Protein AF-A0A660WHY8-F1 (afdb_monomer_lite)

Secondary structure (DSSP, 8-state):
------HHHHHHHS-TTSHHHHHHHHHIIIIITTSHHHHHHHHHHHHHHHHHHHHHHH-HHHHHHHHHHHHHHHHHHHHHHTT-HHHHHHHHHHHHHHHHHHHH--

Foldseek 3Di:
DPPQAPLLLCLLVVDCPDPLRVLVVVLLVVPQVVDPNSVVVSVVCSVPCPVVSVVSNVDNVSSVVSCVVCVVVSVVSVCVVVVNPVCVVVVVVVVVVVVVVVVVVD

Structure (mmCIF, N/CA/C/O backbone):
data_AF-A0A660WHY8-F1
#
_entry.id   AF-A0A660WHY8-F1
#
loop_
_atom_site.group_PDB
_atom_site.id
_atom_site.type_symbol
_atom_site.label_atom_id
_atom_site.label_alt_id
_atom_site.label_comp_id
_atom_site.label_asym_id
_atom_site.label_entity_id
_atom_site.label_seq_id
_atom_site.pdbx_PDB_ins_code
_atom_site.Cartn_x
_atom_site.Cartn_y
_atom_site.Cartn_z
_atom_site.occupancy
_atom_site.B_iso_or_equiv
_atom_site.auth_seq_id
_atom_site.auth_comp_id
_atom_site.auth_asym_id
_atom_site.auth_atom_id
_atom_site.pdbx_PDB_model_num
ATOM 1 N N . GLY A 1 1 ? -10.609 -15.637 -10.598 1.00 32.09 1 GLY A N 1
ATOM 2 C CA . GLY A 1 1 ? -9.147 -15.461 -10.704 1.00 32.09 1 GLY A CA 1
ATOM 3 C C . GLY A 1 1 ? -8.676 -14.364 -9.767 1.00 32.09 1 GLY A C 1
ATOM 4 O O . GLY A 1 1 ? -8.887 -13.196 -10.058 1.00 32.09 1 GLY A O 1
ATOM 5 N N . GLY A 1 2 ? -8.091 -14.725 -8.623 1.00 36.88 2 GLY A N 1
ATOM 6 C CA . GLY A 1 2 ? -7.638 -13.796 -7.573 1.00 36.88 2 GLY A CA 1
ATOM 7 C C . GLY A 1 2 ? -6.259 -13.179 -7.833 1.00 36.88 2 GLY A C 1
ATOM 8 O O . GLY A 1 2 ? -5.422 -13.156 -6.942 1.00 36.88 2 GLY A O 1
ATOM 9 N N . GLY A 1 3 ? -6.011 -12.702 -9.055 1.00 43.88 3 GLY A N 1
ATOM 10 C CA . GLY A 1 3 ? -4.731 -12.128 -9.496 1.00 43.88 3 GLY A CA 1
ATOM 11 C C . GLY A 1 3 ? -4.654 -10.601 -9.392 1.00 43.88 3 GLY A C 1
ATOM 12 O O . GLY A 1 3 ? -4.002 -9.960 -10.208 1.00 43.88 3 GLY A O 1
ATOM 13 N N . GLY A 1 4 ? -5.363 -9.984 -8.444 1.00 51.16 4 GLY A N 1
ATOM 14 C CA . GLY A 1 4 ? -5.309 -8.534 -8.249 1.00 51.16 4 GLY A CA 1
ATOM 15 C C . GLY A 1 4 ? -4.003 -8.132 -7.564 1.00 51.16 4 GLY A C 1
ATOM 16 O O . GLY A 1 4 ? -3.861 -8.334 -6.357 1.00 51.16 4 GLY A O 1
ATOM 17 N N . GLY A 1 5 ? -3.026 -7.619 -8.310 1.00 62.91 5 GLY A N 1
ATOM 18 C CA . GLY A 1 5 ? -1.712 -7.228 -7.789 1.00 62.91 5 GLY A CA 1
ATOM 19 C C . GLY A 1 5 ? -1.645 -5.767 -7.341 1.00 62.91 5 GLY A C 1
ATOM 20 O O . GLY A 1 5 ? -2.355 -4.915 -7.858 1.00 62.91 5 GLY A O 1
ATOM 21 N N . CYS A 1 6 ? -0.745 -5.436 -6.412 1.00 76.56 6 CYS A N 1
ATOM 22 C CA . CYS A 1 6 ? -0.297 -4.053 -6.216 1.00 76.56 6 CYS A CA 1
ATOM 23 C C . CYS A 1 6 ? 0.705 -3.692 -7.329 1.00 76.56 6 CYS A C 1
ATOM 25 O O . CYS A 1 6 ? 1.899 -3.590 -7.061 1.00 76.56 6 CYS A O 1
ATOM 27 N N . PHE A 1 7 ? 0.233 -3.544 -8.571 1.00 80.38 7 PHE A N 1
ATOM 28 C CA . PHE A 1 7 ? 1.052 -3.380 -9.782 1.00 80.38 7 PHE A CA 1
ATOM 29 C C . PHE A 1 7 ? 2.130 -2.296 -9.662 1.00 80.38 7 PHE A C 1
ATOM 31 O O . PHE A 1 7 ? 3.298 -2.567 -9.919 1.00 80.38 7 PHE A O 1
ATOM 38 N N . ILE A 1 8 ? 1.764 -1.102 -9.186 1.00 83.00 8 ILE A N 1
ATOM 39 C CA . ILE A 1 8 ? 2.707 0.014 -8.976 1.00 83.00 8 ILE A CA 1
ATOM 40 C C . ILE A 1 8 ? 3.773 -0.350 -7.930 1.00 83.00 8 ILE A C 1
ATOM 42 O O . ILE A 1 8 ? 4.960 -0.109 -8.137 1.00 83.00 8 ILE A O 1
ATOM 46 N N . ALA A 1 9 ? 3.375 -0.979 -6.819 1.00 83.19 9 ALA A N 1
ATOM 47 C CA . ALA A 1 9 ? 4.315 -1.369 -5.771 1.00 83.19 9 ALA A CA 1
ATOM 48 C C . ALA A 1 9 ? 5.243 -2.501 -6.242 1.00 83.19 9 ALA A C 1
ATOM 50 O O . ALA A 1 9 ? 6.443 -2.463 -5.995 1.00 83.19 9 ALA A O 1
ATOM 51 N N . THR A 1 10 ? 4.724 -3.490 -6.972 1.00 85.56 10 THR A N 1
ATOM 52 C CA . THR A 1 10 ? 5.543 -4.557 -7.558 1.00 85.56 10 THR A CA 1
ATOM 53 C C . THR A 1 10 ? 6.507 -4.009 -8.611 1.00 85.56 10 THR A C 1
ATOM 55 O O . THR A 1 10 ? 7.667 -4.409 -8.615 1.00 85.56 10 THR A O 1
ATOM 58 N N . ALA A 1 11 ? 6.085 -3.047 -9.437 1.00 84.12 11 ALA A N 1
ATOM 59 C CA . ALA A 1 11 ? 6.963 -2.382 -10.399 1.00 84.12 11 ALA A CA 1
ATOM 60 C C . ALA A 1 11 ? 8.099 -1.596 -9.717 1.00 84.12 11 ALA A C 1
ATOM 62 O O . ALA A 1 11 ? 9.238 -1.637 -10.178 1.00 84.12 11 ALA A O 1
ATOM 63 N N . ALA A 1 12 ? 7.814 -0.929 -8.593 1.00 84.75 12 ALA A N 1
ATOM 64 C CA . ALA A 1 12 ? 8.798 -0.135 -7.858 1.00 84.75 12 ALA A CA 1
ATOM 65 C C . ALA A 1 12 ? 9.770 -0.979 -7.012 1.00 84.75 12 ALA A C 1
ATOM 67 O O . ALA A 1 12 ? 10.963 -0.674 -6.945 1.00 84.75 12 ALA A O 1
ATOM 68 N N . TYR A 1 13 ? 9.286 -2.033 -6.349 1.00 83.19 13 TYR A N 1
ATOM 69 C CA . TYR A 1 13 ? 10.078 -2.858 -5.421 1.00 83.19 13 TYR A CA 1
ATOM 70 C C . TYR A 1 13 ? 10.598 -4.168 -6.037 1.00 83.19 13 TYR A C 1
ATOM 72 O O . TYR A 1 13 ? 11.347 -4.897 -5.389 1.00 83.19 13 TYR A O 1
ATOM 80 N N . GLY A 1 14 ? 10.215 -4.475 -7.278 1.00 74.31 14 GLY A N 1
ATOM 81 C CA . GLY A 1 14 ? 10.761 -5.571 -8.083 1.00 74.31 14 GLY A CA 1
ATOM 82 C C . GLY A 1 14 ? 10.242 -6.970 -7.742 1.00 74.31 14 GLY A C 1
ATOM 83 O O . GLY A 1 14 ? 10.356 -7.867 -8.568 1.00 74.31 14 GLY A O 1
ATOM 84 N N . SER A 1 15 ? 9.637 -7.181 -6.568 1.00 74.00 15 SER A N 1
ATOM 85 C CA . SER A 1 15 ? 9.059 -8.477 -6.199 1.00 74.00 15 SER A CA 1
ATOM 86 C C . SER A 1 15 ? 7.758 -8.338 -5.417 1.00 74.00 15 SER A C 1
ATOM 88 O O . SER A 1 15 ? 7.594 -7.475 -4.554 1.00 74.00 15 SER A O 1
ATOM 90 N N . TYR A 1 16 ? 6.823 -9.239 -5.713 1.00 66.06 16 TYR A N 1
ATOM 91 C CA . TYR A 1 16 ? 5.533 -9.361 -5.038 1.00 66.06 16 TYR A CA 1
ATOM 92 C C 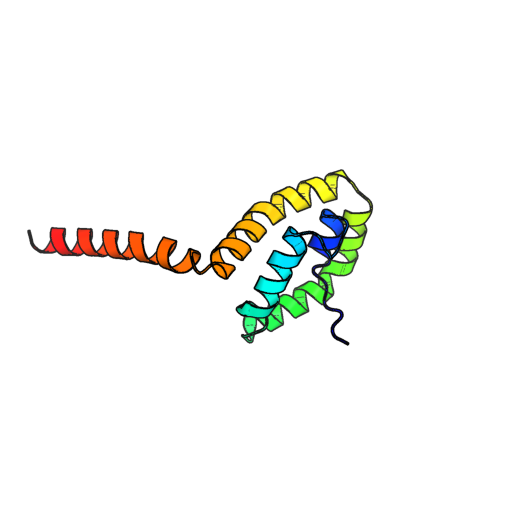. TYR A 1 16 ? 5.657 -9.778 -3.563 1.00 66.06 16 TYR A C 1
ATOM 94 O O . TYR A 1 16 ? 4.779 -9.478 -2.753 1.00 66.06 16 TYR A O 1
ATOM 102 N N . GLN A 1 17 ? 6.750 -10.462 -3.215 1.00 63.44 17 GLN A N 1
ATOM 103 C CA . GLN A 1 17 ? 7.017 -10.958 -1.863 1.00 63.44 17 GLN A CA 1
ATOM 104 C C . GLN A 1 17 ? 7.701 -9.922 -0.966 1.00 63.44 17 GLN A C 1
ATOM 106 O O . GLN A 1 17 ? 7.895 -10.166 0.225 1.00 63.44 17 GLN A O 1
ATOM 111 N N . GLN A 1 18 ? 8.039 -8.751 -1.508 1.00 81.31 18 GLN A N 1
ATOM 112 C CA . GLN A 1 18 ? 8.654 -7.688 -0.727 1.00 81.31 18 GLN A CA 1
ATOM 113 C C . GLN A 1 18 ? 7.750 -7.269 0.433 1.00 81.31 18 GLN A C 1
ATOM 115 O O . GLN A 1 18 ? 6.539 -7.087 0.269 1.00 81.31 18 GLN A O 1
ATOM 120 N N . LYS A 1 19 ? 8.355 -7.058 1.608 1.00 83.81 19 LYS A N 1
ATOM 121 C CA . LYS A 1 19 ? 7.656 -6.717 2.860 1.00 83.81 19 LYS A CA 1
ATOM 122 C C . LYS A 1 19 ? 6.665 -5.563 2.675 1.00 83.81 19 LYS A C 1
ATOM 124 O O . LYS A 1 19 ? 5.542 -5.629 3.163 1.00 83.81 19 LYS A O 1
ATOM 129 N N . TYR A 1 20 ? 7.061 -4.538 1.926 1.00 85.75 20 TYR A N 1
ATOM 130 C CA . TYR A 1 20 ? 6.230 -3.370 1.640 1.00 85.75 20 TYR A CA 1
ATOM 131 C C . TYR A 1 20 ? 5.019 -3.685 0.759 1.00 85.75 20 TYR A C 1
ATOM 133 O O . TYR A 1 20 ? 3.916 -3.216 1.032 1.00 85.75 20 TYR A O 1
ATOM 141 N N . VAL A 1 21 ? 5.193 -4.539 -0.251 1.00 86.06 21 VAL A N 1
ATOM 142 C CA . VAL A 1 21 ? 4.089 -4.999 -1.101 1.00 86.06 21 VAL A CA 1
ATOM 143 C C . VAL A 1 21 ? 3.104 -5.825 -0.274 1.00 86.06 21 VAL A C 1
ATOM 145 O O . VAL A 1 21 ? 1.895 -5.654 -0.415 1.00 86.06 21 VAL A O 1
ATOM 148 N N . ARG A 1 22 ? 3.596 -6.666 0.645 1.00 86.94 22 ARG A N 1
ATOM 149 C CA . ARG A 1 22 ? 2.743 -7.436 1.562 1.00 86.94 22 ARG A CA 1
ATOM 150 C C . ARG A 1 22 ?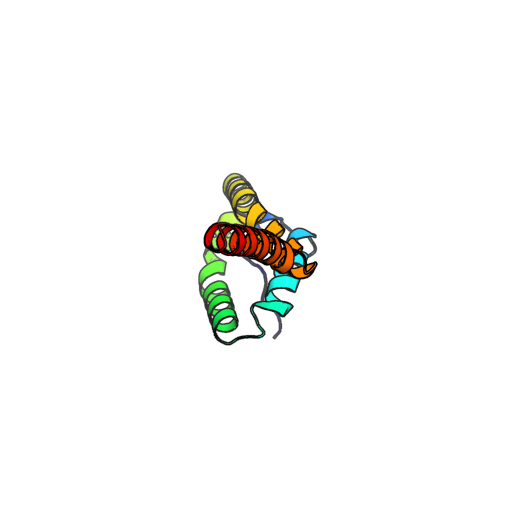 1.907 -6.536 2.478 1.00 86.94 22 ARG A C 1
ATOM 152 O O . ARG A 1 22 ? 0.705 -6.751 2.571 1.00 86.94 22 ARG A O 1
ATOM 159 N N . ILE A 1 23 ? 2.505 -5.499 3.073 1.00 87.94 23 ILE A N 1
ATOM 160 C CA . ILE A 1 23 ? 1.788 -4.520 3.914 1.00 87.94 23 ILE A CA 1
ATOM 161 C C . ILE A 1 23 ? 0.635 -3.868 3.138 1.00 87.94 23 ILE A C 1
ATOM 163 O O . ILE A 1 23 ? -0.496 -3.835 3.615 1.00 87.94 23 ILE A O 1
ATOM 167 N N . LEU A 1 24 ? 0.894 -3.390 1.918 1.00 88.38 24 LEU A N 1
ATOM 168 C CA . LEU A 1 24 ? -0.137 -2.744 1.098 1.00 88.38 24 LEU A CA 1
ATOM 169 C C . LEU A 1 24 ? -1.260 -3.711 0.696 1.00 88.38 24 LEU A C 1
ATOM 171 O O . LEU A 1 24 ? -2.424 -3.316 0.641 1.00 88.38 24 LEU A O 1
ATOM 175 N N . ARG A 1 25 ? -0.929 -4.983 0.448 1.00 88.19 25 ARG A N 1
ATOM 176 C CA . ARG A 1 25 ? -1.919 -6.030 0.155 1.00 88.19 25 ARG A CA 1
ATOM 177 C C . ARG A 1 25 ? -2.807 -6.323 1.356 1.00 88.19 25 ARG A C 1
ATOM 179 O O . ARG A 1 25 ? -4.022 -6.323 1.213 1.00 88.19 25 ARG A O 1
ATOM 186 N N . GLU A 1 26 ? -2.217 -6.518 2.531 1.00 88.69 26 GLU A N 1
ATOM 187 C CA . GLU A 1 26 ? -2.980 -6.750 3.760 1.00 88.69 26 GLU A CA 1
ATOM 188 C C . GLU A 1 26 ? -3.894 -5.563 4.080 1.00 88.69 26 GLU A C 1
ATOM 190 O O . GLU A 1 26 ? -5.056 -5.757 4.433 1.00 88.69 26 GLU A O 1
ATOM 195 N N . PHE A 1 27 ? -3.405 -4.333 3.894 1.00 89.56 27 PHE A N 1
ATOM 196 C CA . PHE A 1 27 ? -4.214 -3.127 4.049 1.00 89.56 27 PHE A CA 1
ATOM 197 C C . PHE A 1 27 ? -5.386 -3.094 3.061 1.00 89.56 27 PHE A C 1
ATOM 199 O O . PHE A 1 27 ? -6.530 -2.861 3.454 1.00 89.56 27 PHE A O 1
ATOM 206 N N . ARG A 1 28 ? -5.129 -3.390 1.781 1.00 89.62 28 ARG A N 1
ATOM 207 C CA . ARG A 1 28 ? -6.177 -3.492 0.759 1.00 89.62 28 ARG A CA 1
ATOM 208 C C . ARG A 1 28 ? -7.236 -4.519 1.152 1.00 89.62 28 ARG A C 1
ATOM 210 O O . ARG A 1 28 ? -8.425 -4.223 1.067 1.00 89.62 28 ARG A O 1
ATOM 217 N N . ASP A 1 29 ? -6.810 -5.700 1.575 1.00 88.75 29 ASP A N 1
ATOM 218 C CA . ASP A 1 29 ? -7.712 -6.817 1.840 1.00 88.75 29 ASP A CA 1
ATOM 219 C C . ASP A 1 29 ? -8.552 -6.577 3.105 1.00 88.75 29 ASP A C 1
ATOM 221 O O . ASP A 1 29 ? -9.754 -6.832 3.093 1.00 88.75 29 ASP A O 1
ATOM 225 N N . LYS A 1 30 ? -7.962 -5.999 4.161 1.00 87.75 30 LYS A N 1
ATOM 226 C CA . LYS A 1 30 ? -8.656 -5.729 5.431 1.00 87.75 30 LYS A CA 1
ATOM 227 C C . LYS A 1 30 ? -9.485 -4.441 5.444 1.00 87.75 30 LYS A C 1
ATOM 229 O O . LYS A 1 30 ? -10.490 -4.391 6.147 1.00 87.75 30 LYS A O 1
ATOM 234 N N . TYR A 1 31 ? -9.098 -3.411 4.689 1.00 86.06 31 TYR A N 1
ATOM 235 C CA . TYR A 1 31 ? -9.736 -2.088 4.774 1.00 86.06 31 TYR A CA 1
ATOM 236 C C . TYR A 1 31 ? -10.365 -1.601 3.472 1.00 86.06 31 TYR A C 1
ATOM 238 O O . TYR A 1 31 ? -11.403 -0.948 3.518 1.00 86.06 31 TYR A O 1
ATOM 246 N N . LEU A 1 32 ? -9.777 -1.886 2.307 1.00 86.50 32 LEU A N 1
ATOM 247 C CA . LEU A 1 32 ? -10.316 -1.377 1.040 1.00 86.50 32 LEU A CA 1
ATOM 248 C C . LEU A 1 32 ? -11.391 -2.305 0.466 1.00 86.50 32 LEU A C 1
ATOM 250 O O . LEU A 1 32 ? -12.423 -1.838 -0.007 1.00 86.50 32 LEU A O 1
ATOM 254 N N . LEU A 1 33 ? -11.200 -3.622 0.518 1.00 87.94 33 LEU A N 1
ATOM 255 C CA . LEU A 1 33 ? -12.152 -4.562 -0.084 1.00 87.94 33 LEU A CA 1
ATOM 256 C C . LEU A 1 33 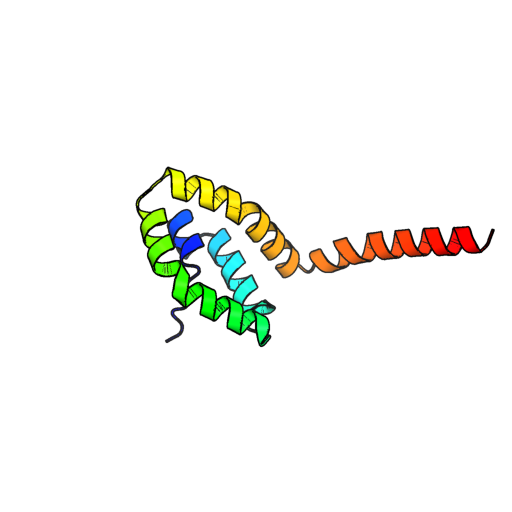? -13.418 -4.794 0.755 1.00 87.94 33 LEU A C 1
ATOM 258 O O . LEU A 1 33 ? -14.422 -5.285 0.227 1.00 87.94 33 LEU A O 1
ATOM 262 N N . THR A 1 34 ? -13.424 -4.374 2.019 1.00 89.62 34 THR A N 1
ATOM 263 C CA . THR A 1 34 ? -14.551 -4.567 2.944 1.00 89.62 34 THR A CA 1
ATOM 264 C C . THR A 1 34 ? -15.730 -3.633 2.662 1.00 89.62 34 THR A C 1
ATOM 266 O O . THR A 1 34 ? -16.879 -4.010 2.881 1.00 89.62 34 THR A O 1
ATOM 269 N N . ASN A 1 35 ? -15.502 -2.461 2.061 1.00 89.69 35 ASN A N 1
ATOM 270 C CA . ASN A 1 35 ? -16.549 -1.467 1.792 1.00 89.69 35 ASN A CA 1
ATOM 271 C C . ASN A 1 35 ? -16.699 -1.128 0.296 1.00 89.69 35 ASN A C 1
ATOM 273 O O . ASN A 1 35 ? -15.819 -1.381 -0.527 1.00 89.69 35 ASN A O 1
ATOM 277 N N . ARG A 1 36 ? -17.862 -0.577 -0.085 1.00 87.62 36 ARG A N 1
ATOM 278 C CA . ARG A 1 36 ? -18.207 -0.301 -1.496 1.00 87.62 36 ARG A CA 1
ATOM 279 C C . ARG A 1 36 ? -17.247 0.698 -2.151 1.00 87.62 36 ARG A C 1
ATOM 281 O O . ARG A 1 36 ? -16.868 0.492 -3.304 1.00 87.62 36 ARG A O 1
ATOM 288 N N . ILE A 1 37 ? -16.849 1.731 -1.409 1.00 89.12 37 ILE A N 1
ATOM 289 C CA . ILE A 1 37 ? -15.963 2.802 -1.882 1.00 89.12 37 ILE A CA 1
ATOM 290 C C . ILE A 1 37 ? -14.563 2.245 -2.146 1.00 89.12 37 ILE A C 1
ATOM 292 O O . ILE A 1 37 ? -14.040 2.384 -3.249 1.00 89.12 37 ILE A O 1
ATOM 296 N N . GLY A 1 38 ? -13.986 1.529 -1.184 1.00 87.44 38 GLY A N 1
ATOM 297 C CA . GLY A 1 38 ? -12.668 0.925 -1.328 1.00 87.44 38 GLY A CA 1
ATOM 298 C C . GLY A 1 38 ? -12.626 -0.122 -2.445 1.00 87.44 38 GLY A C 1
ATOM 299 O O . GLY A 1 38 ? -11.677 -0.142 -3.227 1.00 87.44 38 GLY A O 1
ATOM 300 N N . ARG A 1 39 ? -13.693 -0.912 -2.642 1.00 88.88 39 ARG A N 1
ATOM 301 C CA . ARG A 1 39 ? -13.802 -1.798 -3.815 1.00 88.88 39 ARG A CA 1
ATOM 302 C C . ARG A 1 39 ? -13.817 -1.025 -5.134 1.00 88.88 39 ARG A C 1
ATOM 304 O O . ARG A 1 39 ? -13.198 -1.476 -6.096 1.00 88.88 39 ARG A O 1
ATOM 311 N N . ALA A 1 40 ? -14.515 0.110 -5.207 1.00 89.88 40 ALA A N 1
ATOM 312 C CA . ALA A 1 40 ? -14.514 0.958 -6.399 1.00 89.88 40 ALA A CA 1
ATOM 313 C C . ALA A 1 40 ? -13.120 1.537 -6.679 1.00 89.88 40 ALA A C 1
ATOM 315 O O . ALA A 1 40 ? -12.647 1.444 -7.811 1.00 89.88 40 ALA A O 1
ATOM 316 N N . PHE A 1 41 ? -12.431 2.019 -5.642 1.00 88.81 41 PHE A N 1
ATOM 317 C CA . PHE A 1 41 ? -11.047 2.479 -5.733 1.00 88.81 41 PHE A CA 1
ATOM 318 C C . PHE A 1 41 ? -10.104 1.381 -6.246 1.00 88.81 41 PHE A C 1
ATOM 320 O O . PHE A 1 41 ? -9.365 1.603 -7.202 1.00 88.81 41 PHE A O 1
ATOM 327 N N . VAL A 1 42 ? -10.169 0.168 -5.685 1.00 88.44 42 VAL A N 1
ATOM 328 C CA . VAL A 1 42 ? -9.323 -0.958 -6.125 1.00 88.44 42 VAL A CA 1
ATOM 329 C C . VAL A 1 42 ? -9.602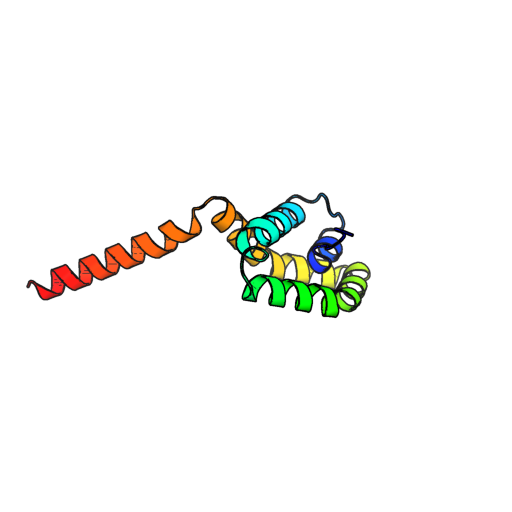 -1.333 -7.584 1.00 88.44 42 VAL A C 1
ATOM 331 O O . VAL A 1 42 ? -8.667 -1.595 -8.339 1.00 88.44 42 VAL A O 1
ATOM 334 N N . ARG A 1 43 ? -10.869 -1.315 -8.020 1.00 88.81 43 ARG A N 1
ATOM 335 C CA . ARG A 1 43 ? -11.219 -1.554 -9.431 1.00 88.81 43 ARG A CA 1
ATOM 336 C C . ARG A 1 43 ? -10.654 -0.479 -10.355 1.00 88.81 43 ARG A C 1
ATOM 338 O O . ARG A 1 43 ? -10.089 -0.818 -11.392 1.00 88.81 43 ARG A O 1
ATOM 345 N N . PHE A 1 44 ? -10.792 0.794 -9.985 1.00 89.19 44 PHE A N 1
ATOM 346 C CA . PHE A 1 44 ? -10.202 1.903 -10.734 1.00 89.19 44 PHE A CA 1
ATOM 347 C C . PHE A 1 44 ? -8.682 1.737 -10.837 1.00 89.19 44 PHE A C 1
ATOM 349 O O . PHE A 1 44 ? -8.130 1.814 -11.935 1.00 89.19 44 PHE A O 1
ATOM 356 N N . TYR A 1 45 ? -8.028 1.415 -9.720 1.00 88.31 45 TYR A N 1
ATOM 357 C CA . TYR A 1 45 ? -6.597 1.156 -9.658 1.00 88.31 45 TYR A CA 1
ATOM 358 C C . TYR A 1 45 ? -6.175 0.032 -10.615 1.00 88.31 45 TYR A C 1
ATOM 360 O O . TYR A 1 45 ? -5.271 0.234 -11.421 1.00 88.31 45 TYR A O 1
ATOM 368 N N . TYR A 1 46 ? -6.843 -1.124 -10.613 1.00 86.38 46 TYR A N 1
ATOM 369 C CA . TYR A 1 46 ? -6.497 -2.224 -11.528 1.00 86.38 46 TYR A CA 1
ATOM 370 C C . TYR A 1 46 ? -6.740 -1.910 -12.999 1.00 86.38 46 TYR A C 1
ATOM 372 O O . TYR A 1 46 ? -6.039 -2.450 -13.846 1.00 86.38 46 TYR A O 1
ATOM 380 N N . ARG A 1 47 ? -7.704 -1.043 -13.313 1.00 87.69 47 ARG A N 1
ATOM 381 C CA . ARG A 1 47 ? -7.986 -0.668 -14.699 1.00 87.69 47 ARG A CA 1
ATOM 382 C C . ARG A 1 47 ? -6.932 0.282 -15.275 1.00 87.69 47 ARG A C 1
ATOM 384 O O . ARG A 1 47 ? -6.592 0.147 -16.442 1.00 87.69 47 ARG A O 1
ATOM 391 N N . HIS A 1 48 ? -6.413 1.213 -14.474 1.00 86.50 48 HIS A N 1
ATOM 392 C CA . HIS A 1 48 ? -5.563 2.304 -14.977 1.00 86.50 48 HIS A CA 1
ATOM 393 C C . HIS A 1 48 ? -4.079 2.161 -14.624 1.00 86.50 48 HIS A C 1
ATOM 395 O O . HIS A 1 48 ? -3.233 2.763 -15.277 1.00 86.50 48 HIS A O 1
ATOM 401 N N . SER A 1 49 ? -3.733 1.369 -13.605 1.00 86.00 49 SER A N 1
ATOM 402 C CA . SER A 1 49 ? -2.334 1.195 -13.198 1.00 86.00 49 SER A CA 1
ATOM 403 C C . SER A 1 49 ? -1.451 0.319 -14.103 1.00 86.00 49 SER A C 1
ATOM 405 O O . SER A 1 49 ? -0.244 0.561 -14.058 1.00 86.00 49 SER A O 1
ATOM 407 N N . PRO A 1 50 ? -1.935 -0.654 -14.914 1.00 87.50 50 PRO A N 1
ATOM 408 C CA . PRO A 1 50 ? -1.037 -1.534 -15.672 1.00 87.50 50 PRO A CA 1
ATOM 409 C C . PRO A 1 50 ? -0.079 -0.811 -16.639 1.00 87.50 50 PRO A C 1
ATOM 411 O O . PRO A 1 50 ? 1.120 -1.084 -16.564 1.00 87.50 50 PRO A O 1
ATOM 414 N N . PRO A 1 51 ? -0.522 0.155 -17.475 1.00 87.31 51 PRO A N 1
ATOM 415 C CA . PRO A 1 51 ? 0.390 0.885 -18.363 1.00 87.31 51 PRO A CA 1
ATOM 416 C C . PRO A 1 51 ? 1.447 1.683 -17.588 1.00 87.31 51 PRO A C 1
ATOM 418 O O . PRO A 1 51 ? 2.622 1.705 -17.954 1.00 87.31 51 PRO A O 1
ATOM 421 N N . LEU A 1 52 ? 1.040 2.294 -16.471 1.00 85.25 52 LEU A N 1
ATOM 422 C CA . LEU A 1 52 ? 1.937 3.055 -15.604 1.00 85.25 52 LEU A CA 1
ATOM 423 C C . LEU A 1 52 ? 2.965 2.144 -14.914 1.00 85.25 52 LEU A C 1
ATOM 425 O O . LEU A 1 52 ? 4.136 2.500 -14.798 1.00 85.25 52 LEU A O 1
ATOM 429 N N . ALA A 1 53 ? 2.547 0.955 -14.479 1.00 88.31 53 ALA A N 1
ATOM 430 C CA . ALA A 1 53 ? 3.429 -0.027 -13.861 1.00 88.31 53 ALA A CA 1
ATOM 431 C C . ALA A 1 53 ? 4.502 -0.525 -14.842 1.00 88.31 53 ALA A C 1
ATOM 433 O O . ALA A 1 53 ? 5.665 -0.642 -14.457 1.00 88.31 53 ALA A O 1
ATOM 434 N N . GLU A 1 54 ? 4.145 -0.751 -16.108 1.00 88.31 54 GLU A N 1
ATOM 435 C CA . GLU A 1 54 ? 5.109 -1.113 -17.154 1.00 88.31 54 GLU A CA 1
ATOM 436 C C . GLU A 1 54 ? 6.136 -0.003 -17.410 1.00 88.31 54 GLU A C 1
ATOM 438 O O . GLU A 1 54 ? 7.329 -0.285 -17.540 1.00 88.31 54 GLU A O 1
ATOM 443 N N . PHE A 1 55 ? 5.716 1.266 -17.403 1.00 89.81 55 PHE A N 1
ATOM 444 C CA . PHE A 1 55 ? 6.644 2.395 -17.505 1.00 89.81 55 PHE A CA 1
ATOM 445 C C . PHE A 1 55 ? 7.632 2.438 -16.328 1.00 89.81 55 PHE A C 1
ATOM 447 O O . PHE A 1 55 ? 8.844 2.524 -16.539 1.00 89.81 55 PHE A O 1
ATOM 454 N N . ILE A 1 56 ? 7.129 2.316 -15.093 1.00 89.56 56 ILE A N 1
ATOM 455 C CA . ILE A 1 56 ? 7.951 2.325 -13.871 1.00 89.56 56 ILE A CA 1
ATOM 456 C C . ILE A 1 56 ? 8.945 1.160 -13.878 1.00 89.56 56 ILE A C 1
ATOM 458 O O . ILE A 1 56 ? 10.108 1.332 -13.525 1.00 89.56 56 ILE A O 1
ATOM 462 N N . LYS A 1 57 ? 8.522 -0.028 -14.318 1.00 88.44 57 LYS A N 1
ATOM 463 C CA . LYS A 1 57 ? 9.367 -1.229 -14.346 1.00 88.44 57 LYS A CA 1
ATOM 464 C C . LYS A 1 57 ? 10.623 -1.051 -15.210 1.00 88.44 57 LYS A C 1
ATOM 466 O O . LYS A 1 57 ? 11.663 -1.620 -14.873 1.00 88.44 57 LYS A O 1
ATOM 471 N N . LYS A 1 58 ? 10.534 -0.256 -16.281 1.00 91.00 58 LYS A N 1
ATOM 472 C CA . LYS A 1 58 ? 11.623 -0.013 -17.241 1.00 91.00 58 LYS A CA 1
ATOM 473 C C . LYS A 1 58 ? 12.586 1.111 -16.832 1.00 91.00 58 LYS A C 1
ATOM 475 O O . LYS A 1 58 ? 13.687 1.154 -17.364 1.00 91.00 58 LYS A O 1
ATOM 480 N N . HIS A 1 59 ? 12.211 1.988 -15.895 1.00 91.81 59 HIS A N 1
ATOM 481 C CA . HIS A 1 59 ? 12.994 3.184 -15.554 1.00 91.81 59 HIS A CA 1
ATOM 482 C C . HIS A 1 59 ? 13.380 3.222 -14.070 1.00 91.81 59 HIS A C 1
ATOM 484 O O . HIS A 1 59 ? 12.523 3.370 -13.199 1.00 91.81 59 HIS A O 1
ATOM 490 N N . GLU A 1 60 ? 14.680 3.174 -13.766 1.00 89.38 60 GLU A N 1
ATOM 491 C CA . GLU A 1 60 ? 15.183 3.178 -12.380 1.00 89.38 60 GLU A CA 1
ATOM 492 C C . GLU A 1 60 ? 14.816 4.453 -11.604 1.00 89.38 60 GLU A C 1
ATOM 494 O O . GLU A 1 60 ? 14.399 4.381 -10.447 1.00 89.38 60 GLU A O 1
ATOM 499 N N . VAL A 1 61 ? 14.863 5.621 -12.255 1.00 91.50 61 VAL A N 1
ATOM 500 C CA . VAL A 1 61 ? 14.445 6.895 -11.643 1.00 91.50 61 VAL A CA 1
ATOM 501 C C . VAL A 1 61 ? 12.962 6.859 -11.261 1.00 91.50 61 VAL A C 1
ATOM 503 O O . VAL A 1 61 ? 12.592 7.241 -10.151 1.00 91.50 61 VAL A O 1
ATOM 506 N N . ALA A 1 62 ? 12.105 6.326 -12.136 1.00 89.69 62 ALA A N 1
ATOM 507 C CA . ALA A 1 62 ? 10.680 6.190 -11.854 1.00 89.69 62 ALA A CA 1
ATOM 508 C C . ALA A 1 62 ? 10.421 5.228 -10.684 1.00 89.69 62 ALA A C 1
ATOM 510 O O . ALA A 1 62 ? 9.564 5.511 -9.843 1.00 89.69 62 ALA A O 1
ATOM 511 N N . LYS A 1 63 ? 11.181 4.126 -10.569 1.00 91.00 63 LYS A N 1
ATOM 512 C CA . LYS A 1 63 ? 11.123 3.238 -9.393 1.00 91.00 63 LYS A CA 1
ATOM 513 C C . LYS A 1 63 ? 11.481 3.991 -8.122 1.00 91.00 63 LYS A C 1
ATOM 515 O O . LYS A 1 63 ? 10.753 3.876 -7.141 1.00 91.00 63 LYS A O 1
ATOM 520 N N . TYR A 1 64 ? 12.563 4.768 -8.135 1.00 90.38 64 TYR A N 1
ATOM 521 C CA . TYR A 1 64 ? 13.008 5.531 -6.970 1.00 90.38 64 TYR A CA 1
ATOM 522 C C . TYR A 1 64 ? 11.958 6.551 -6.512 1.00 90.38 64 TYR A C 1
ATOM 524 O O . TYR A 1 64 ? 11.547 6.528 -5.352 1.00 90.38 64 TYR A O 1
ATOM 532 N N . ILE A 1 65 ? 11.434 7.360 -7.438 1.00 91.31 65 ILE A N 1
ATOM 533 C CA . ILE A 1 65 ? 10.352 8.316 -7.157 1.00 91.31 65 ILE A CA 1
ATOM 534 C C . ILE A 1 65 ? 9.127 7.584 -6.599 1.00 91.31 65 ILE A C 1
ATOM 536 O O . ILE A 1 65 ? 8.568 7.980 -5.579 1.00 91.31 65 ILE A O 1
ATOM 540 N N . THR A 1 66 ? 8.744 6.464 -7.214 1.00 90.88 66 THR A N 1
ATOM 541 C CA . THR A 1 66 ? 7.599 5.669 -6.755 1.00 90.88 66 THR A CA 1
ATOM 542 C C . THR A 1 66 ? 7.814 5.122 -5.342 1.00 90.88 66 THR A C 1
ATOM 544 O O . THR A 1 66 ? 6.880 5.124 -4.545 1.00 90.88 66 THR A O 1
ATOM 547 N N . ARG A 1 67 ? 9.032 4.691 -4.983 1.00 91.19 67 ARG A N 1
ATOM 548 C CA . ARG A 1 67 ? 9.361 4.252 -3.614 1.00 91.19 67 ARG A CA 1
ATOM 549 C C . ARG A 1 67 ? 9.218 5.388 -2.605 1.00 91.19 67 ARG A C 1
ATOM 551 O O . ARG A 1 67 ? 8.673 5.153 -1.529 1.00 91.19 67 ARG A O 1
ATOM 558 N N . ILE A 1 68 ? 9.659 6.598 -2.951 1.00 91.06 68 ILE A N 1
ATOM 559 C CA . ILE A 1 68 ? 9.489 7.781 -2.097 1.00 91.06 68 ILE A CA 1
ATOM 560 C C . ILE A 1 68 ? 7.999 8.061 -1.895 1.00 91.06 68 ILE A C 1
ATOM 562 O O . ILE A 1 68 ? 7.550 8.142 -0.753 1.00 91.06 68 ILE A O 1
ATOM 566 N N . LEU A 1 69 ? 7.219 8.115 -2.978 1.00 89.25 69 LEU A N 1
ATOM 567 C CA . LEU A 1 69 ? 5.781 8.398 -2.921 1.00 89.25 69 LEU A CA 1
ATOM 568 C C . LEU A 1 69 ? 4.990 7.317 -2.170 1.00 89.25 69 LEU A C 1
ATOM 570 O O . LEU A 1 69 ? 4.036 7.627 -1.459 1.00 89.25 69 LEU A O 1
ATOM 574 N N . LEU A 1 70 ? 5.386 6.047 -2.291 1.00 89.69 70 LEU A N 1
ATOM 575 C CA . LEU A 1 70 ? 4.746 4.944 -1.573 1.00 89.69 70 LEU A CA 1
ATOM 576 C C . LEU A 1 70 ? 5.165 4.859 -0.104 1.00 89.69 70 LEU A C 1
ATOM 578 O O . LEU A 1 70 ? 4.415 4.290 0.685 1.00 89.69 70 LEU A O 1
ATOM 582 N N . SER A 1 71 ? 6.316 5.407 0.292 1.00 89.50 71 SER A N 1
ATOM 583 C CA . SER A 1 71 ? 6.817 5.288 1.666 1.00 89.50 71 SER A CA 1
ATOM 584 C C . SER A 1 71 ? 5.852 5.818 2.747 1.00 89.50 71 SER A C 1
ATOM 586 O O . SER A 1 71 ? 5.572 5.049 3.675 1.00 89.50 71 SER A O 1
ATOM 588 N N . PRO A 1 72 ? 5.239 7.022 2.641 1.00 89.88 72 PRO A N 1
ATOM 589 C CA . PRO A 1 72 ? 4.254 7.462 3.630 1.00 89.88 72 PRO A CA 1
ATOM 590 C C . PRO A 1 72 ? 2.992 6.592 3.607 1.00 89.88 72 PRO A C 1
ATOM 592 O O . PRO A 1 72 ? 2.429 6.288 4.657 1.00 89.88 72 PRO A O 1
ATOM 595 N N . VAL A 1 73 ? 2.568 6.121 2.429 1.00 89.06 73 VAL A N 1
ATOM 596 C CA . VAL A 1 73 ? 1.384 5.258 2.285 1.00 89.06 73 VAL A CA 1
ATOM 597 C C . VAL A 1 73 ? 1.609 3.906 2.960 1.00 89.06 73 VAL A C 1
ATOM 599 O O . VAL A 1 73 ? 0.732 3.413 3.664 1.00 89.06 73 VAL A O 1
ATOM 602 N N . ILE A 1 74 ? 2.795 3.318 2.793 1.00 89.94 74 ILE A N 1
ATOM 603 C CA . ILE A 1 74 ? 3.197 2.073 3.454 1.00 89.94 74 ILE A CA 1
ATOM 604 C C . ILE A 1 74 ? 3.224 2.258 4.971 1.00 89.94 74 ILE A C 1
ATOM 606 O O . ILE A 1 74 ? 2.760 1.376 5.692 1.00 89.94 74 ILE A O 1
ATOM 610 N N . LEU A 1 75 ? 3.743 3.387 5.460 1.00 89.94 75 LEU A N 1
ATOM 611 C CA . LEU A 1 75 ? 3.771 3.688 6.889 1.00 89.94 75 LEU A CA 1
ATOM 612 C C . LEU A 1 75 ? 2.352 3.778 7.465 1.00 89.94 75 LEU A C 1
ATOM 614 O O . LEU A 1 75 ? 2.057 3.129 8.466 1.00 89.94 75 LEU A O 1
ATOM 618 N N . ILE A 1 76 ? 1.452 4.512 6.806 1.00 88.25 76 ILE A N 1
ATOM 619 C CA . ILE A 1 76 ? 0.043 4.629 7.212 1.00 88.25 76 ILE A CA 1
ATOM 620 C C . ILE A 1 76 ? -0.652 3.261 7.165 1.00 88.25 76 ILE A C 1
ATOM 622 O O . ILE A 1 76 ? -1.345 2.881 8.111 1.00 88.25 76 ILE A O 1
ATOM 626 N N . ALA A 1 77 ? -0.440 2.487 6.099 1.00 88.62 77 ALA A N 1
ATOM 627 C CA . ALA A 1 77 ? -0.963 1.128 5.965 1.00 88.62 77 ALA A CA 1
ATOM 628 C C . ALA A 1 77 ? -0.457 0.210 7.092 1.00 88.62 77 ALA A C 1
ATOM 630 O O . ALA A 1 77 ? -1.208 -0.583 7.651 1.00 88.62 77 ALA A O 1
ATOM 631 N N . TRP A 1 78 ? 0.809 0.338 7.483 1.00 90.88 78 TRP A N 1
ATOM 632 C CA . TRP A 1 78 ? 1.373 -0.427 8.588 1.00 90.88 78 TRP A CA 1
ATOM 633 C C . TRP A 1 78 ? 0.804 0.000 9.950 1.00 90.88 78 TRP A C 1
ATOM 635 O O . TRP A 1 78 ? 0.419 -0.858 10.745 1.00 90.88 78 TRP A O 1
ATOM 645 N N . LEU A 1 79 ? 0.683 1.307 10.208 1.00 89.25 79 LEU A N 1
ATOM 646 C CA . LEU A 1 79 ? 0.096 1.845 11.443 1.00 89.25 79 LEU A CA 1
ATOM 647 C C . LEU A 1 79 ? -1.378 1.458 11.601 1.00 89.25 79 LEU A C 1
ATOM 649 O O . LEU A 1 79 ? -1.815 1.115 12.701 1.00 89.25 79 LEU A O 1
ATOM 653 N N . THR A 1 80 ? -2.141 1.484 10.507 1.00 87.56 80 THR A N 1
ATOM 654 C CA . THR A 1 80 ? -3.541 1.032 10.489 1.00 87.56 80 THR A CA 1
ATOM 655 C C . THR A 1 80 ? -3.644 -0.462 10.762 1.00 87.56 80 THR A C 1
ATOM 657 O O . THR A 1 80 ? -4.402 -0.850 11.645 1.00 87.56 80 THR A O 1
ATOM 660 N N . LEU A 1 81 ? -2.828 -1.295 10.106 1.00 87.81 81 LEU A N 1
ATOM 661 C CA . LEU A 1 81 ? -2.786 -2.740 10.364 1.00 87.81 81 LEU A CA 1
ATOM 662 C C . LEU A 1 81 ? -2.397 -3.086 11.808 1.00 87.81 81 LEU A C 1
ATOM 664 O O . LEU A 1 81 ? -2.841 -4.107 12.330 1.00 87.81 81 LEU A O 1
ATOM 668 N N . LYS A 1 82 ? -1.582 -2.248 12.459 1.00 89.25 82 LYS A N 1
ATOM 669 C CA . LYS A 1 82 ? -1.221 -2.374 13.879 1.00 89.25 82 LYS A CA 1
ATOM 670 C C . LYS A 1 82 ? -2.277 -1.815 14.841 1.00 89.25 82 LYS A C 1
ATOM 672 O O . LYS A 1 82 ? -2.084 -1.921 16.045 1.00 89.25 82 LYS A O 1
ATOM 677 N N . GLY A 1 83 ? -3.363 -1.220 14.341 1.00 84.75 83 GLY A N 1
ATOM 678 C CA . GLY A 1 83 ? -4.408 -0.603 15.166 1.00 84.75 83 GLY A CA 1
ATOM 679 C C . GLY A 1 83 ? -3.978 0.692 15.866 1.00 84.75 83 GLY A C 1
ATOM 680 O O . GLY A 1 83 ? -4.721 1.215 16.688 1.00 84.75 83 GLY A O 1
ATOM 681 N N . LEU A 1 84 ? -2.801 1.232 15.538 1.00 81.94 84 LEU A N 1
ATOM 682 C CA . LEU A 1 84 ? -2.211 2.391 16.214 1.00 81.94 84 LEU A CA 1
ATOM 683 C C . LEU A 1 84 ? -2.710 3.727 15.655 1.00 81.94 84 LEU A C 1
ATOM 685 O O . LEU A 1 84 ? -2.616 4.745 16.332 1.00 81.94 84 LEU A O 1
ATOM 689 N N . LEU A 1 85 ? -3.264 3.744 14.439 1.00 78.25 85 LEU A N 1
ATOM 690 C CA . LEU A 1 85 ? -3.675 4.993 13.790 1.00 78.25 85 LEU A CA 1
ATOM 691 C C . LEU A 1 85 ? -4.854 5.679 14.506 1.00 78.25 85 LEU A C 1
ATOM 693 O O . LEU A 1 85 ? -4.860 6.894 14.670 1.00 78.25 85 LEU A O 1
ATOM 697 N N . ILE A 1 86 ? -5.842 4.900 14.955 1.00 77.38 86 ILE A N 1
ATOM 698 C CA . ILE A 1 86 ? -7.043 5.409 15.634 1.00 77.38 86 ILE A CA 1
ATOM 699 C C . ILE A 1 86 ? -6.704 6.065 16.988 1.00 77.38 86 ILE A C 1
ATOM 701 O O . ILE A 1 86 ? -7.076 7.224 17.172 1.00 77.38 86 ILE A O 1
ATOM 705 N N . PRO A 1 87 ? -5.979 5.416 17.924 1.00 75.75 87 PRO A N 1
ATOM 706 C CA . PRO A 1 87 ? -5.616 6.059 19.186 1.00 75.75 87 PRO A CA 1
ATOM 707 C C . PRO A 1 87 ? -4.706 7.278 18.980 1.00 75.75 87 PRO A C 1
ATOM 709 O O . PRO A 1 87 ? -4.880 8.274 19.675 1.00 75.75 87 PRO A O 1
ATOM 712 N N . LEU A 1 88 ? -3.808 7.258 17.986 1.00 81.25 88 LEU A N 1
ATOM 713 C CA . LEU A 1 88 ? -2.938 8.399 17.673 1.00 81.25 88 LEU A CA 1
ATOM 714 C C . LEU A 1 88 ? -3.726 9.655 17.254 1.00 81.25 88 LEU A C 1
ATOM 716 O O . LEU A 1 88 ? -3.274 10.766 17.506 1.00 81.25 88 LEU A O 1
ATOM 720 N N . LEU A 1 89 ? -4.899 9.489 16.633 1.00 83.25 89 LEU A N 1
ATOM 721 C CA . LEU A 1 89 ? -5.768 10.598 16.224 1.00 83.25 89 LEU A CA 1
ATOM 722 C C . LEU A 1 89 ? -6.784 10.984 17.312 1.00 83.25 89 LEU A C 1
ATOM 724 O O . LEU A 1 89 ? -7.043 12.168 17.521 1.00 83.25 89 LEU A O 1
ATOM 728 N N . ILE A 1 90 ? -7.343 10.004 18.028 1.00 85.81 90 ILE A N 1
ATOM 729 C CA . ILE A 1 90 ? -8.396 10.232 19.029 1.00 85.81 90 ILE A CA 1
ATOM 730 C C . ILE A 1 90 ? -7.835 10.796 20.342 1.00 85.81 90 ILE A C 1
ATOM 732 O O . ILE A 1 90 ? -8.425 11.718 20.896 1.00 85.81 90 ILE A O 1
ATOM 736 N N . ILE A 1 91 ? -6.695 10.307 20.841 1.00 87.25 91 ILE A N 1
ATOM 737 C CA . ILE A 1 91 ? -6.101 10.766 22.111 1.00 87.25 91 ILE A CA 1
ATOM 738 C C . ILE A 1 91 ? -5.817 12.281 22.116 1.00 87.25 91 ILE A C 1
ATOM 740 O O . ILE A 1 91 ? -6.299 12.960 23.024 1.00 87.25 91 ILE A O 1
ATOM 744 N N . PRO A 1 92 ? -5.099 12.867 21.136 1.00 86.88 92 PRO A N 1
ATOM 745 C CA . PRO A 1 92 ? -4.862 14.309 21.126 1.00 86.88 92 PRO A CA 1
ATOM 746 C C . PRO A 1 92 ? -6.154 15.112 20.941 1.00 86.88 92 PRO A C 1
ATOM 748 O O . PRO A 1 92 ? -6.303 16.154 21.573 1.00 86.88 92 PRO A O 1
ATOM 751 N N . LEU A 1 93 ? -7.117 14.619 20.153 1.00 90.12 93 LEU A N 1
ATOM 752 C CA . LEU A 1 93 ? -8.425 15.261 20.011 1.00 90.12 93 LEU A CA 1
ATOM 753 C C . LEU A 1 93 ? -9.180 15.301 21.349 1.00 90.12 93 LEU A C 1
ATOM 755 O O . LEU A 1 93 ? -9.671 16.357 21.739 1.00 90.12 93 LEU A O 1
ATOM 759 N N . LEU A 1 94 ? -9.218 14.189 22.087 1.00 90.25 94 LEU A N 1
ATOM 760 C CA . LEU A 1 94 ? -9.823 14.122 23.420 1.00 90.25 94 LEU A CA 1
ATOM 761 C C . LEU A 1 94 ? -9.110 15.041 24.419 1.00 90.25 94 LEU A C 1
ATOM 763 O O . LEU A 1 94 ? -9.773 15.713 25.205 1.00 90.25 94 LEU A O 1
ATOM 767 N N . LEU A 1 95 ? -7.777 15.128 24.374 1.00 90.44 95 LEU A N 1
ATOM 768 C CA . LEU A 1 95 ? -7.009 16.048 25.219 1.00 90.44 95 LEU A CA 1
ATOM 769 C C . LEU A 1 95 ? -7.294 17.519 24.880 1.00 90.44 95 LEU A C 1
ATOM 771 O O . LEU A 1 95 ? -7.412 18.342 25.787 1.00 90.44 95 LEU A O 1
ATOM 775 N N . LEU A 1 96 ? -7.443 17.858 23.596 1.00 90.25 96 LEU A N 1
ATOM 776 C CA . LEU A 1 96 ? -7.823 19.202 23.151 1.00 90.25 96 LEU A CA 1
ATOM 777 C C . LEU A 1 96 ? -9.252 19.557 23.573 1.00 90.25 96 LEU A C 1
ATOM 779 O O . LEU A 1 96 ? -9.478 20.660 24.069 1.00 90.25 96 LEU A O 1
ATOM 783 N N . LEU A 1 97 ? -10.201 18.629 23.430 1.00 90.06 97 LEU A N 1
ATOM 784 C CA . LEU A 1 97 ? -11.579 18.818 23.886 1.00 90.06 97 LEU A CA 1
ATOM 785 C C . LEU A 1 97 ? -11.639 18.957 25.408 1.00 90.06 97 LEU A C 1
ATOM 787 O O . LEU A 1 97 ? -12.270 19.886 25.899 1.00 90.06 97 LEU A O 1
ATOM 791 N N . ARG A 1 98 ? -10.899 18.133 26.160 1.00 88.88 98 ARG A N 1
ATOM 792 C CA . ARG A 1 98 ? -10.768 18.268 27.618 1.00 88.88 98 ARG A CA 1
ATOM 793 C C . A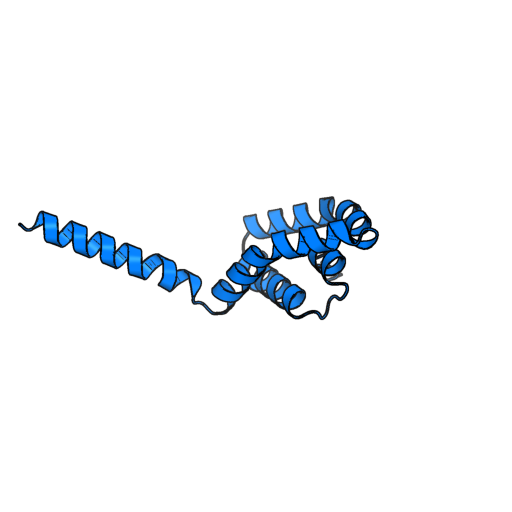RG A 1 98 ? -10.236 19.647 28.009 1.00 88.88 98 ARG A C 1
ATOM 795 O O . ARG A 1 98 ? -10.805 20.279 28.890 1.00 88.88 98 ARG A O 1
ATOM 802 N N . LYS A 1 99 ? -9.186 20.141 27.340 1.00 87.12 99 LYS A N 1
ATOM 803 C CA . LYS A 1 99 ? -8.654 21.495 27.582 1.00 87.12 99 LYS A CA 1
ATOM 804 C C . LYS A 1 99 ? -9.682 22.588 27.280 1.00 87.12 99 LYS A C 1
ATOM 806 O O . LYS A 1 99 ? -9.766 23.552 28.033 1.00 87.12 99 LYS A O 1
ATOM 811 N N . ARG A 1 100 ? -10.472 22.446 26.208 1.00 85.12 100 ARG A N 1
ATOM 812 C CA . ARG A 1 100 ? -11.542 23.403 25.883 1.00 85.12 100 ARG A CA 1
ATOM 813 C C . ARG A 1 100 ? -12.688 23.376 26.895 1.00 85.12 100 ARG A C 1
ATOM 815 O O . ARG A 1 100 ? -13.202 24.439 27.212 1.00 85.12 100 ARG A O 1
ATOM 822 N N . LEU A 1 101 ? -13.053 22.202 27.411 1.00 81.94 101 LEU A N 1
ATOM 823 C CA . LEU A 1 101 ? -14.100 22.064 28.427 1.00 81.94 101 LEU A CA 1
ATOM 824 C C . LEU A 1 101 ? -13.674 22.640 29.783 1.00 81.94 101 LEU A C 1
ATOM 826 O O . LEU A 1 101 ? -14.470 23.319 30.416 1.00 81.94 101 LEU A O 1
ATOM 830 N N . VAL A 1 102 ? -12.419 22.437 30.201 1.00 84.00 102 VAL A N 1
ATOM 831 C CA . VAL A 1 102 ? -11.896 23.028 31.449 1.00 84.00 102 VAL A CA 1
ATOM 832 C C . VAL A 1 102 ? -11.872 24.556 31.368 1.00 84.00 102 VAL A C 1
ATOM 834 O O . VAL A 1 102 ? -12.335 25.208 32.290 1.00 84.00 102 VAL A O 1
ATOM 837 N N . LYS A 1 103 ? -11.437 25.126 30.237 1.00 76.88 103 LYS A N 1
ATOM 838 C CA . LYS A 1 103 ? -11.416 26.584 30.025 1.00 76.88 103 LYS A CA 1
ATOM 839 C C . LYS A 1 103 ? -12.811 27.233 29.983 1.00 76.88 103 LYS A C 1
ATOM 841 O O . LYS A 1 103 ? -12.913 28.433 30.164 1.00 76.88 103 LYS A O 1
ATOM 846 N N . TYR A 1 104 ? -13.871 26.477 29.692 1.00 75.25 104 TYR A N 1
ATO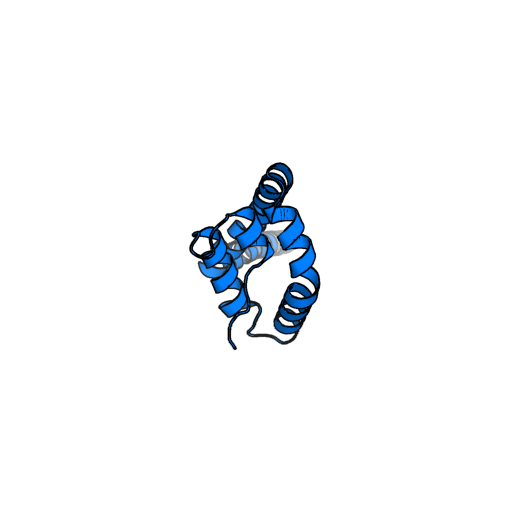M 847 C CA . TYR A 1 104 ? -15.251 26.985 29.732 1.00 75.25 104 TYR A CA 1
ATOM 848 C C . TYR A 1 104 ? -15.833 27.010 31.159 1.00 75.25 104 TYR A C 1
ATOM 850 O O . TYR A 1 104 ? -16.859 27.637 31.391 1.00 75.25 104 TYR A O 1
ATOM 858 N N . SER A 1 105 ? -15.205 26.299 32.100 1.00 65.94 105 SER A N 1
ATOM 859 C CA . SER A 1 105 ? -15.641 26.200 33.497 1.00 65.94 105 SER A CA 1
ATOM 860 C C . SER A 1 105 ? -14.960 27.217 34.429 1.00 65.94 105 SER A C 1
ATOM 862 O O . SER A 1 105 ? -15.217 27.167 35.632 1.00 65.94 105 SER A O 1
ATOM 864 N N . GLU A 1 106 ? -14.098 28.087 33.896 1.00 58.50 106 GLU A N 1
ATOM 865 C CA . GLU A 1 106 ? -13.460 29.227 34.580 1.00 58.50 106 GLU A CA 1
ATOM 866 C C . GLU A 1 106 ? -14.035 30.543 34.048 1.00 58.50 106 GLU A C 1
ATOM 868 O O . GLU A 1 106 ? -14.261 31.455 34.872 1.00 58.50 106 GLU A O 1
#

Radius of gyration: 18.5 Å; chains: 1; bounding box: 33×45×53 Å

pLDDT: mean 83.97, std 10.71, range [32.09, 91.81]

Sequence (106 aa):
GGGGGCFIATAAYGSYQQKYVRILREFRDKYLLTNRIGRAFVRFYYRHSPPLAEFIKKHEVAKYITRILLSPVILIAWLTLKGLLIPLLIIPLLLLLRKRLVKYSE